Protein AF-A0A5K7ZV94-F1 (afdb_monomer)

Solvent-accessible surface area (backbone atoms only — not comparable to full-atom values): 3320 Å² total; per-residue (Å²): 108,71,67,59,51,43,43,74,71,68,42,50,73,69,52,50,52,51,50,43,14,51,41,39,71,78,36,48,68,60,46,46,50,49,36,46,72,74,66,42,53,69,73,57,34,53,49,50,52,54,52,20,58,52,47,62,76,76,113

Organism: NCBI:txid885957

Foldseek 3Di:
DVVVVVVVVVDDPVNVLQVLLVCCVVPVPVQLVVCVVVVNDNVVSVVSSVSSVVSVVVD

pLDDT: mean 93.52, std 10.19, range [49.5, 98.38]

Radius of gyration: 11.19 Å; Cα contacts (8 Å, |Δi|>4): 35; chains: 1; bounding box: 22×27×22 Å

Sequence (59 aa):
MWVSMLEAAGMDEAAMARWHAEFEHLAPAAHYDLLRQLGIPEREARQIQAWSRGMAKEA

Structure (mmCIF, N/CA/C/O backbone):
data_AF-A0A5K7ZV94-F1
#
_entry.id   AF-A0A5K7ZV94-F1
#
loop_
_atom_site.group_PDB
_atom_site.id
_atom_site.type_symbol
_atom_site.label_atom_id
_atom_site.label_alt_id
_atom_site.label_comp_id
_atom_site.label_asym_id
_atom_site.label_entity_id
_atom_site.label_seq_id
_atom_site.pdbx_PDB_ins_code
_atom_site.Cartn_x
_atom_site.Cartn_y
_atom_site.Cartn_z
_atom_site.occupancy
_atom_site.B_iso_or_equiv
_atom_site.auth_seq_id
_atom_site.auth_comp_id
_atom_site.auth_asym_id
_atom_site.auth_atom_id
_atom_site.pdbx_PDB_model_num
ATOM 1 N N . MET A 1 1 ? -12.483 -8.877 0.868 1.00 76.31 1 MET A N 1
ATOM 2 C CA . MET A 1 1 ? -11.793 -9.752 -0.106 1.00 76.31 1 MET A CA 1
ATOM 3 C C . MET A 1 1 ? -10.285 -9.537 -0.064 1.00 76.31 1 MET A C 1
ATOM 5 O O . MET A 1 1 ? -9.612 -10.462 0.346 1.00 76.31 1 MET A O 1
ATOM 9 N N . TRP A 1 2 ? -9.750 -8.350 -0.398 1.00 88.81 2 TRP A N 1
ATOM 10 C CA . TRP A 1 2 ? -8.291 -8.117 -0.402 1.00 88.81 2 TRP A CA 1
ATOM 11 C C . TRP A 1 2 ? -7.629 -8.264 0.978 1.00 88.81 2 TRP A C 1
ATOM 13 O O . TRP A 1 2 ? -6.690 -9.037 1.112 1.00 88.81 2 TRP A O 1
ATOM 23 N N . VAL A 1 3 ? -8.176 -7.619 2.018 1.00 90.56 3 VAL A N 1
ATOM 24 C CA . VAL A 1 3 ? -7.697 -7.775 3.409 1.00 90.56 3 VAL A CA 1
ATOM 25 C C . VAL A 1 3 ? -7.680 -9.248 3.818 1.00 90.56 3 VAL A C 1
ATOM 27 O O . VAL A 1 3 ? -6.648 -9.752 4.229 1.00 90.56 3 VAL A O 1
ATOM 30 N N . SER A 1 4 ? -8.767 -9.977 3.554 1.00 94.75 4 SER A N 1
ATOM 31 C CA . SER A 1 4 ? -8.859 -11.414 3.843 1.00 94.75 4 SER A CA 1
ATOM 32 C C . SER A 1 4 ? -7.821 -12.266 3.104 1.00 94.75 4 SER A C 1
ATOM 34 O O . SER A 1 4 ? -7.414 -13.305 3.612 1.00 94.75 4 SER A O 1
ATOM 36 N N . MET A 1 5 ? -7.374 -11.851 1.913 1.00 95.06 5 MET A N 1
ATOM 37 C CA . MET A 1 5 ? -6.277 -12.524 1.208 1.00 95.06 5 MET A CA 1
ATOM 38 C C . MET A 1 5 ? -4.928 -12.263 1.885 1.00 95.06 5 MET A C 1
ATOM 40 O O . MET A 1 5 ? -4.128 -13.186 2.000 1.00 95.06 5 MET A O 1
ATOM 44 N N . LEU A 1 6 ? -4.683 -11.036 2.351 1.00 94.62 6 LEU A N 1
ATOM 45 C CA . LEU A 1 6 ? -3.467 -10.689 3.093 1.00 94.62 6 LEU A CA 1
ATOM 46 C C . LEU A 1 6 ? -3.428 -11.389 4.462 1.00 94.62 6 LEU A C 1
ATOM 48 O O . LEU A 1 6 ? -2.393 -11.931 4.841 1.00 94.62 6 LEU A O 1
ATOM 52 N N . GLU A 1 7 ? -4.564 -11.466 5.159 1.00 96.88 7 GLU A N 1
ATOM 53 C CA . GLU A 1 7 ? -4.712 -12.233 6.405 1.00 96.88 7 GLU A CA 1
ATOM 54 C C . GLU A 1 7 ? -4.417 -13.718 6.172 1.00 96.88 7 GLU A C 1
ATOM 56 O O . GLU A 1 7 ? -3.631 -14.323 6.898 1.00 96.88 7 GLU A O 1
ATOM 61 N N . 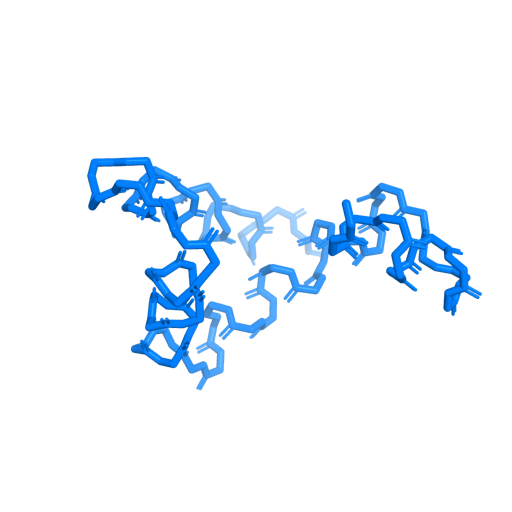ALA A 1 8 ? -4.988 -14.306 5.115 1.00 97.56 8 ALA A N 1
ATOM 62 C CA . ALA A 1 8 ? -4.724 -15.694 4.740 1.00 97.56 8 ALA A CA 1
ATOM 63 C C . ALA A 1 8 ? -3.258 -15.937 4.331 1.00 97.56 8 ALA A C 1
ATOM 65 O O . ALA A 1 8 ? -2.759 -17.051 4.483 1.00 97.56 8 ALA A O 1
ATOM 66 N N . ALA A 1 9 ? -2.558 -14.904 3.851 1.00 96.69 9 ALA A N 1
ATOM 67 C CA . ALA A 1 9 ? -1.118 -14.928 3.596 1.00 96.69 9 ALA A CA 1
ATOM 68 C C . ALA A 1 9 ? -0.267 -14.777 4.876 1.00 96.69 9 ALA A C 1
ATOM 70 O O . ALA A 1 9 ? 0.961 -14.795 4.799 1.00 96.69 9 ALA A O 1
ATOM 71 N N . GLY A 1 10 ? -0.897 -14.654 6.048 1.00 97.25 10 GLY A N 1
ATOM 72 C CA . GLY A 1 10 ? -0.234 -14.568 7.348 1.00 97.25 10 GLY A CA 1
ATOM 73 C C . GLY A 1 10 ? 0.128 -13.147 7.778 1.00 97.25 10 GLY A C 1
ATOM 74 O O . GLY A 1 10 ? 0.915 -12.984 8.709 1.00 97.25 10 GLY A O 1
ATOM 75 N N . MET A 1 11 ? -0.407 -12.119 7.114 1.00 97.44 11 MET A N 1
ATOM 76 C CA . MET A 1 11 ? -0.187 -10.735 7.526 1.00 97.44 11 MET A CA 1
ATOM 77 C C . MET A 1 11 ? -1.142 -10.361 8.659 1.00 97.44 11 MET A C 1
ATOM 79 O O . MET A 1 11 ? -2.356 -10.481 8.515 1.00 97.44 11 MET A O 1
ATOM 83 N N . ASP A 1 12 ? -0.586 -9.870 9.766 1.00 96.25 12 ASP A N 1
ATOM 84 C CA . ASP A 1 12 ? -1.342 -9.146 10.787 1.00 96.25 12 ASP A CA 1
ATOM 85 C C . ASP A 1 12 ? -1.521 -7.666 10.393 1.00 96.25 12 ASP A C 1
ATOM 87 O O . ASP A 1 12 ? -0.968 -7.192 9.395 1.00 96.25 12 ASP A O 1
ATOM 91 N N . GLU A 1 13 ? -2.297 -6.912 11.174 1.00 94.62 13 GLU A N 1
ATOM 92 C CA . GLU A 1 13 ? -2.564 -5.491 10.901 1.00 94.62 13 GLU A CA 1
ATOM 93 C C . GLU A 1 13 ? -1.272 -4.662 10.801 1.00 94.62 13 GLU A C 1
ATOM 95 O O . GLU A 1 13 ? -1.132 -3.813 9.917 1.00 94.62 13 GLU A O 1
ATOM 100 N N . ALA A 1 14 ? -0.289 -4.944 11.661 1.00 95.25 14 ALA A N 1
ATOM 101 C CA . ALA A 1 14 ? 0.994 -4.250 11.656 1.00 95.25 14 ALA A CA 1
ATOM 102 C C . ALA A 1 14 ? 1.810 -4.569 10.391 1.00 95.25 14 ALA A C 1
ATOM 104 O O . ALA A 1 14 ? 2.473 -3.691 9.836 1.00 95.25 14 ALA A O 1
ATOM 105 N N . ALA A 1 15 ? 1.763 -5.809 9.904 1.00 96.12 15 ALA A N 1
ATOM 106 C CA . ALA A 1 15 ? 2.385 -6.215 8.653 1.00 96.12 15 ALA A CA 1
ATOM 107 C C . ALA A 1 15 ? 1.702 -5.574 7.441 1.00 96.12 15 ALA A C 1
ATOM 109 O O . ALA A 1 15 ? 2.402 -5.135 6.530 1.00 96.12 15 ALA A O 1
ATOM 110 N N . MET A 1 16 ? 0.371 -5.459 7.431 1.00 96.19 16 MET A N 1
ATOM 111 C CA . MET A 1 16 ? -0.354 -4.744 6.369 1.00 96.19 16 MET A CA 1
ATOM 112 C C . MET A 1 16 ? -0.014 -3.256 6.353 1.00 96.19 16 MET A C 1
ATOM 114 O O . MET A 1 16 ? 0.206 -2.687 5.285 1.00 96.19 16 MET A O 1
ATOM 118 N N . ALA A 1 17 ? 0.102 -2.639 7.528 1.00 94.81 17 ALA A N 1
ATOM 119 C CA . ALA A 1 17 ? 0.535 -1.257 7.659 1.00 94.81 17 ALA A CA 1
ATOM 120 C C . ALA A 1 17 ? 1.951 -1.038 7.100 1.00 94.81 17 ALA A C 1
ATOM 122 O O . ALA A 1 17 ? 2.162 -0.140 6.282 1.00 94.81 17 ALA A O 1
A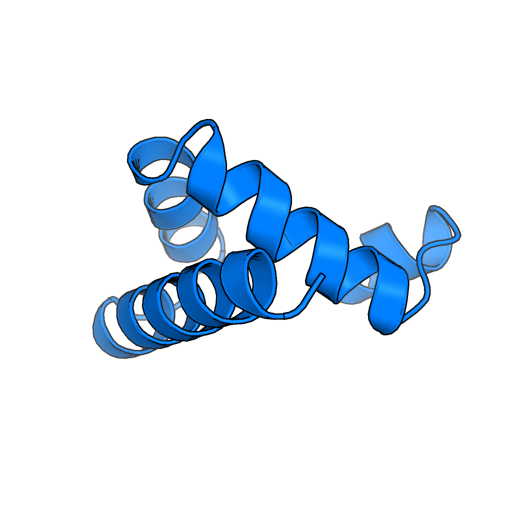TOM 123 N N . ARG A 1 18 ? 2.907 -1.910 7.453 1.00 96.06 18 ARG A N 1
ATOM 124 C CA . ARG A 1 18 ? 4.263 -1.885 6.875 1.00 96.06 18 ARG A CA 1
ATOM 125 C C . ARG A 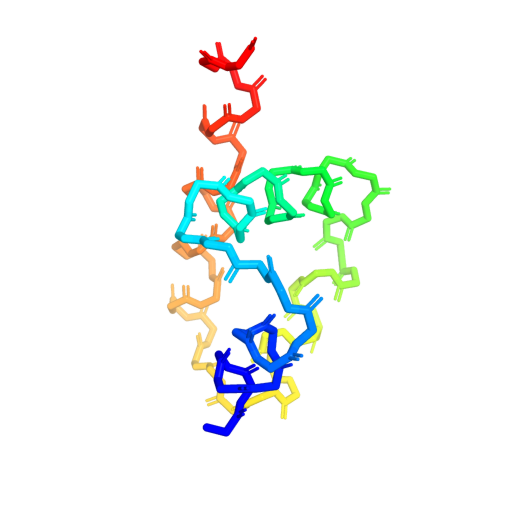1 18 ? 4.248 -2.093 5.362 1.00 96.06 18 ARG A C 1
ATOM 127 O O . ARG A 1 18 ? 4.944 -1.383 4.648 1.00 96.06 18 ARG A O 1
ATOM 134 N N . TRP A 1 19 ? 3.430 -3.019 4.860 1.00 95.81 19 TRP A N 1
ATOM 135 C CA . TRP A 1 19 ? 3.289 -3.251 3.422 1.00 95.81 19 TRP A CA 1
ATOM 136 C C . TRP A 1 19 ? 2.805 -2.002 2.680 1.00 95.81 19 TRP A C 1
ATOM 138 O O . TRP A 1 19 ? 3.376 -1.650 1.652 1.00 95.81 19 TRP A O 1
ATOM 148 N N . HIS A 1 20 ? 1.810 -1.295 3.218 1.00 97.06 20 HIS A N 1
ATOM 149 C CA . HIS A 1 20 ? 1.351 -0.028 2.651 1.00 97.06 20 HIS A CA 1
ATOM 150 C C . HIS A 1 20 ? 2.452 1.041 2.639 1.00 97.06 20 HIS A C 1
ATOM 152 O O . HIS A 1 20 ? 2.620 1.721 1.627 1.00 97.06 20 HIS A O 1
ATOM 158 N N . ALA A 1 21 ? 3.215 1.172 3.729 1.00 97.12 21 ALA A N 1
ATOM 159 C CA . ALA A 1 21 ? 4.328 2.116 3.821 1.00 97.12 21 ALA A CA 1
ATOM 160 C C . ALA A 1 21 ? 5.420 1.830 2.774 1.00 97.12 21 ALA A C 1
ATOM 162 O O . ALA A 1 21 ? 5.798 2.727 2.019 1.00 97.12 21 ALA A O 1
ATOM 163 N N . GLU A 1 22 ? 5.869 0.575 2.676 1.00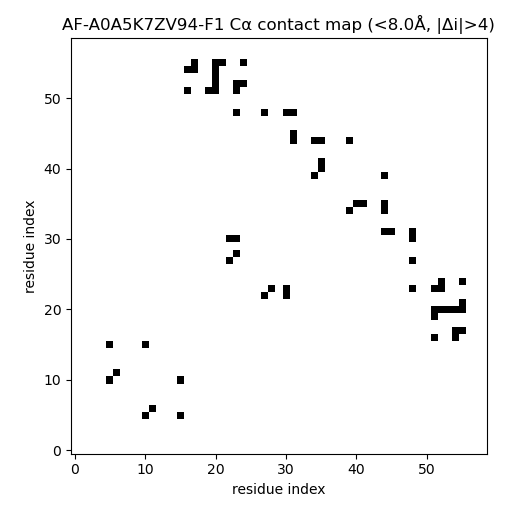 97.50 22 GLU A N 1
ATOM 164 C CA . GLU A 1 22 ? 6.893 0.152 1.714 1.00 97.50 22 GLU A CA 1
ATOM 165 C C . GLU A 1 22 ? 6.414 0.294 0.268 1.00 97.50 22 GLU A C 1
ATOM 167 O O . GLU A 1 22 ? 7.132 0.810 -0.589 1.00 97.50 22 GLU A O 1
ATOM 172 N N . PHE A 1 23 ? 5.177 -0.110 -0.026 1.00 97.25 23 PHE A N 1
ATOM 173 C CA . PHE A 1 23 ? 4.643 -0.017 -1.380 1.00 97.25 23 PHE A CA 1
ATOM 174 C C . PHE A 1 23 ? 4.474 1.442 -1.823 1.00 97.25 23 PHE A C 1
ATOM 176 O O . PHE A 1 23 ? 4.859 1.806 -2.935 1.00 97.25 23 PHE A O 1
ATOM 183 N N . GLU A 1 24 ? 3.964 2.303 -0.944 1.00 97.94 24 GLU A N 1
ATOM 184 C CA . GLU A 1 24 ? 3.866 3.736 -1.213 1.00 97.94 24 GLU A CA 1
ATOM 185 C C . GLU A 1 24 ? 5.243 4.387 -1.395 1.00 97.94 24 GLU A C 1
ATOM 187 O O . GLU A 1 24 ? 5.389 5.256 -2.254 1.00 97.94 24 GLU A O 1
ATOM 192 N N . HIS A 1 25 ? 6.252 3.976 -0.623 1.00 96.69 25 HIS A N 1
ATOM 193 C CA . HIS A 1 25 ? 7.615 4.486 -0.760 1.00 96.69 25 HIS A CA 1
ATOM 194 C C . HIS A 1 25 ? 8.253 4.075 -2.095 1.00 96.69 25 HIS A C 1
ATOM 196 O O . HIS A 1 25 ? 8.808 4.916 -2.803 1.00 96.69 25 HIS A O 1
ATOM 202 N N . LEU A 1 26 ? 8.151 2.792 -2.452 1.00 97.69 26 LEU A N 1
ATOM 203 C CA . LEU A 1 26 ? 8.808 2.221 -3.629 1.00 97.69 26 LEU 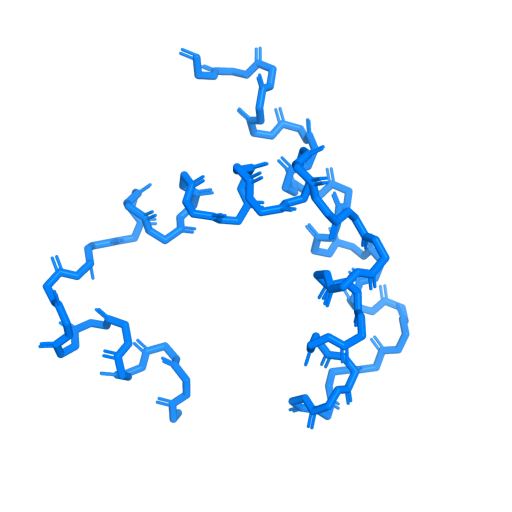A CA 1
ATOM 204 C C . LEU A 1 26 ? 8.085 2.551 -4.941 1.00 97.69 26 LEU A C 1
ATOM 206 O O . LEU A 1 26 ? 8.733 2.712 -5.976 1.00 97.69 26 LEU A O 1
ATOM 210 N N . ALA A 1 27 ? 6.753 2.626 -4.929 1.00 97.81 27 ALA A N 1
ATOM 211 C CA . ALA A 1 27 ? 5.952 2.782 -6.140 1.00 97.81 27 ALA A CA 1
ATOM 212 C C . ALA A 1 27 ? 4.621 3.522 -5.880 1.00 97.81 27 ALA A C 1
ATOM 214 O O . ALA A 1 27 ? 3.543 2.943 -6.053 1.00 97.81 27 ALA A O 1
ATOM 215 N N . PRO A 1 28 ? 4.650 4.828 -5.549 1.00 97.50 28 PRO A N 1
ATOM 216 C CA . PRO A 1 28 ? 3.453 5.582 -5.160 1.00 97.50 28 PRO A CA 1
ATOM 217 C C . PRO A 1 28 ? 2.385 5.642 -6.263 1.00 97.50 28 PRO A C 1
ATOM 219 O O . PRO A 1 28 ? 1.188 5.637 -5.979 1.00 97.50 28 PRO A O 1
ATOM 222 N N . ALA A 1 29 ? 2.788 5.679 -7.537 1.00 98.12 29 ALA A N 1
ATOM 223 C CA . ALA A 1 29 ? 1.841 5.662 -8.653 1.00 98.12 29 ALA A CA 1
ATOM 224 C C . ALA A 1 29 ? 1.113 4.309 -8.757 1.00 98.12 29 ALA A C 1
ATOM 226 O O . ALA A 1 29 ? -0.113 4.274 -8.817 1.00 98.12 29 ALA A O 1
ATOM 227 N N . ALA A 1 30 ? 1.855 3.199 -8.681 1.00 98.31 30 ALA A N 1
ATOM 228 C CA . ALA A 1 30 ? 1.282 1.855 -8.745 1.00 98.31 30 ALA A CA 1
ATOM 229 C C . ALA A 1 30 ? 0.410 1.538 -7.521 1.00 98.31 30 ALA A C 1
ATOM 231 O O . ALA A 1 30 ? -0.630 0.896 -7.658 1.00 98.31 30 ALA A O 1
ATOM 232 N N . HIS A 1 31 ? 0.796 2.020 -6.337 1.00 98.19 31 HIS A N 1
ATOM 233 C CA . HIS A 1 31 ? -0.020 1.895 -5.135 1.00 98.19 31 HIS A CA 1
ATOM 234 C C . HIS A 1 31 ? -1.366 2.619 -5.301 1.00 98.19 31 HIS A C 1
ATOM 236 O O . HIS A 1 31 ? -2.413 2.023 -5.056 1.00 98.19 31 HIS A O 1
ATOM 242 N N . TYR A 1 32 ? -1.366 3.862 -5.800 1.00 98.38 32 TYR A N 1
ATOM 243 C CA . TYR A 1 32 ? -2.603 4.577 -6.128 1.00 98.38 32 TYR A CA 1
ATOM 244 C C . TYR A 1 32 ? -3.457 3.819 -7.151 1.00 98.38 32 TYR A C 1
ATOM 246 O O . TYR A 1 32 ? -4.651 3.621 -6.924 1.00 98.38 32 TYR A O 1
ATOM 254 N N . ASP A 1 33 ? -2.858 3.357 -8.249 1.00 98.38 33 ASP A N 1
ATOM 255 C CA . ASP A 1 33 ? -3.578 2.646 -9.306 1.00 98.38 33 ASP A CA 1
ATOM 256 C C . ASP A 1 33 ? -4.202 1.340 -8.802 1.00 98.38 33 ASP A C 1
ATOM 258 O O . ASP A 1 33 ? -5.336 1.028 -9.171 1.00 98.38 33 ASP A O 1
ATOM 262 N N . LEU A 1 34 ? -3.523 0.608 -7.911 1.00 97.00 34 LEU A N 1
ATOM 263 C CA . LEU A 1 34 ? -4.092 -0.570 -7.258 1.00 97.00 34 LEU A CA 1
ATOM 264 C C . LEU A 1 34 ? -5.330 -0.201 -6.433 1.00 97.00 34 LEU A C 1
ATOM 266 O O . LEU A 1 34 ? -6.370 -0.840 -6.578 1.00 97.00 34 LEU A O 1
ATOM 27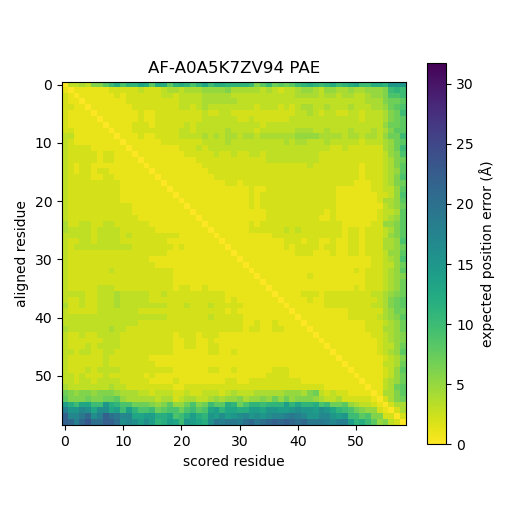0 N N . LEU A 1 35 ? -5.258 0.847 -5.605 1.00 97.44 35 LEU A N 1
ATOM 271 C CA . LEU A 1 35 ? -6.406 1.300 -4.809 1.00 97.44 35 LEU A CA 1
ATOM 272 C C . LEU A 1 35 ? -7.596 1.650 -5.717 1.00 97.44 35 LEU A C 1
ATOM 274 O O . LEU A 1 35 ? -8.734 1.272 -5.436 1.00 97.44 35 LEU A O 1
ATOM 278 N N . ARG A 1 36 ? -7.336 2.303 -6.856 1.00 97.75 36 ARG A N 1
ATOM 279 C CA . ARG A 1 36 ? -8.372 2.624 -7.847 1.00 97.75 36 ARG A CA 1
ATOM 280 C C . ARG A 1 36 ? -8.969 1.372 -8.494 1.00 97.75 36 ARG A C 1
ATOM 282 O O . ARG A 1 36 ? -10.187 1.318 -8.655 1.00 97.75 36 ARG A O 1
ATOM 289 N N . GLN A 1 37 ? -8.156 0.364 -8.813 1.00 96.75 37 GLN A N 1
ATOM 290 C CA . GLN A 1 37 ? -8.614 -0.925 -9.356 1.00 96.75 37 GLN A CA 1
ATOM 291 C C . GLN A 1 37 ? -9.464 -1.717 -8.356 1.00 96.75 37 GLN A C 1
ATOM 293 O O . GLN A 1 37 ? -10.408 -2.393 -8.756 1.00 96.75 37 GLN A O 1
ATOM 298 N N . LEU A 1 38 ? -9.194 -1.576 -7.055 1.00 95.62 38 LEU A N 1
ATOM 299 C CA . LEU A 1 38 ? -10.022 -2.140 -5.984 1.00 95.62 38 LEU A CA 1
ATOM 300 C C . LEU A 1 38 ? -11.359 -1.396 -5.794 1.00 95.62 38 LEU A C 1
ATOM 302 O O . LEU A 1 38 ? -12.142 -1.754 -4.916 1.00 95.62 38 LEU A O 1
ATOM 306 N N . GLY A 1 39 ? -11.639 -0.372 -6.608 1.00 96.50 39 GLY A N 1
ATOM 307 C CA . GLY A 1 39 ? -12.871 0.412 -6.556 1.00 96.50 39 GLY A CA 1
ATOM 308 C C . GLY A 1 39 ? -12.856 1.534 -5.518 1.00 96.50 39 GLY A C 1
ATOM 309 O O . GLY A 1 39 ? -13.883 2.182 -5.321 1.00 96.50 39 GLY A O 1
ATOM 310 N N . ILE A 1 40 ? -11.711 1.805 -4.880 1.00 97.06 40 ILE A N 1
ATOM 311 C CA . ILE A 1 40 ? -11.597 2.847 -3.856 1.00 97.06 40 ILE A CA 1
ATOM 312 C C . ILE A 1 40 ? -11.683 4.224 -4.531 1.00 97.06 40 ILE A C 1
ATOM 314 O O . ILE A 1 40 ? -10.916 4.492 -5.469 1.00 97.06 40 ILE A O 1
ATOM 318 N N . PRO A 1 41 ? -12.598 5.116 -4.103 1.00 98.12 41 PRO A N 1
ATOM 319 C CA . PRO A 1 41 ? -12.725 6.456 -4.666 1.00 98.12 41 PRO A CA 1
ATOM 320 C C . PRO A 1 41 ? -11.425 7.254 -4.551 1.00 98.12 41 PRO A C 1
ATOM 322 O O . PRO A 1 41 ? -10.686 7.116 -3.581 1.00 98.12 41 PRO A O 1
ATOM 325 N N . GLU A 1 42 ? -11.170 8.158 -5.500 1.00 98.06 42 GLU A N 1
ATOM 326 C CA . GLU A 1 42 ? -9.939 8.964 -5.530 1.00 98.06 42 GLU A CA 1
ATOM 327 C C . GLU A 1 42 ? -9.651 9.672 -4.200 1.00 98.06 42 GLU A C 1
ATOM 329 O O . GLU A 1 42 ? -8.524 9.623 -3.707 1.00 98.06 42 GLU A O 1
ATOM 334 N N . ARG A 1 43 ? -10.673 10.281 -3.587 1.00 98.19 43 ARG A N 1
ATOM 335 C CA . ARG A 1 43 ? -10.532 10.959 -2.292 1.00 98.19 43 ARG A CA 1
ATOM 336 C C . ARG A 1 43 ? -9.961 10.024 -1.226 1.00 98.19 43 ARG A C 1
ATOM 338 O O . ARG A 1 43 ? -9.055 10.415 -0.499 1.00 98.19 43 ARG A O 1
ATOM 345 N N . GLU A 1 44 ? -10.491 8.812 -1.138 1.00 98.12 44 GLU A N 1
ATOM 346 C CA . GLU A 1 44 ? -10.076 7.820 -0.149 1.00 98.12 44 GLU A CA 1
ATOM 347 C C . GLU A 1 44 ? -8.711 7.216 -0.504 1.00 98.12 44 GLU A C 1
ATOM 349 O O . GLU A 1 44 ? -7.842 7.120 0.357 1.00 98.12 44 GLU A O 1
ATOM 354 N N . ALA A 1 45 ? -8.444 6.942 -1.784 1.00 98.06 45 ALA A N 1
ATOM 355 C CA . ALA A 1 45 ? -7.133 6.479 -2.234 1.00 98.06 45 ALA A CA 1
ATOM 356 C C . ALA A 1 45 ? -6.020 7.481 -1.871 1.00 98.06 45 ALA A C 1
ATOM 358 O O . ALA A 1 45 ? -4.969 7.096 -1.363 1.00 98.06 45 ALA A O 1
ATOM 359 N N . ARG A 1 46 ? -6.263 8.789 -2.041 1.00 98.00 46 ARG A N 1
ATOM 360 C CA . ARG A 1 46 ? -5.322 9.843 -1.624 1.00 98.00 46 ARG A CA 1
ATOM 361 C C . ARG A 1 46 ? -5.122 9.893 -0.109 1.00 98.00 46 ARG A C 1
ATOM 363 O O . ARG A 1 46 ? -4.005 10.167 0.334 1.00 98.00 46 ARG A O 1
ATOM 370 N N . GLN A 1 47 ? -6.167 9.623 0.675 1.00 98.31 47 GLN A N 1
ATOM 371 C CA . GLN A 1 47 ? -6.065 9.526 2.134 1.00 98.31 47 GLN A CA 1
ATOM 372 C C . GLN A 1 47 ? -5.194 8.335 2.549 1.00 98.31 47 GLN A C 1
ATOM 374 O O . GLN A 1 47 ? -4.299 8.507 3.374 1.00 98.31 47 GLN A O 1
ATOM 379 N N . ILE A 1 48 ? -5.377 7.174 1.916 1.00 97.38 48 ILE A N 1
ATOM 380 C CA . ILE A 1 48 ? -4.559 5.978 2.158 1.00 97.38 48 ILE A CA 1
ATOM 381 C C . ILE A 1 48 ? -3.093 6.239 1.795 1.00 97.38 48 ILE A C 1
ATOM 383 O O . ILE A 1 48 ? -2.212 5.921 2.589 1.00 97.38 48 ILE A O 1
ATOM 387 N N . GLN A 1 49 ? -2.802 6.883 0.658 1.00 97.38 49 GLN A N 1
ATOM 388 C CA . GLN A 1 49 ? -1.422 7.249 0.310 1.00 97.38 49 GLN A CA 1
ATOM 389 C C . GLN A 1 49 ? -0.791 8.205 1.331 1.00 97.38 49 GLN A C 1
ATOM 391 O O . GLN A 1 49 ? 0.376 8.063 1.685 1.00 97.38 49 GLN A O 1
ATOM 396 N N . ALA A 1 50 ? -1.547 9.197 1.812 1.00 97.75 50 ALA A N 1
ATOM 397 C CA . ALA A 1 50 ? -1.050 10.139 2.810 1.00 97.75 50 ALA A CA 1
ATOM 398 C C . ALA A 1 50 ? -0.736 9.446 4.143 1.00 97.75 50 ALA A C 1
ATOM 400 O O . ALA A 1 50 ? 0.329 9.685 4.709 1.00 97.75 50 ALA A O 1
ATOM 401 N N . TRP A 1 51 ? -1.626 8.562 4.597 1.00 97.75 51 TRP A N 1
ATOM 402 C CA . TRP A 1 51 ? -1.405 7.723 5.772 1.00 97.75 51 TRP A CA 1
ATOM 403 C C . TRP A 1 51 ? -0.181 6.811 5.595 1.00 97.75 51 TRP A C 1
ATOM 405 O O . TRP A 1 51 ? 0.713 6.825 6.437 1.00 97.75 51 TRP A O 1
ATOM 415 N N . SER A 1 52 ? -0.073 6.126 4.453 1.00 96.81 52 SER A N 1
ATOM 416 C CA . SER A 1 52 ? 1.040 5.216 4.133 1.00 96.81 52 SER A CA 1
ATOM 417 C C . SER A 1 52 ? 2.398 5.933 4.160 1.00 96.81 52 SER A C 1
ATOM 419 O O . SER A 1 52 ? 3.357 5.438 4.746 1.00 96.81 52 SER A O 1
ATOM 421 N N . ARG A 1 53 ? 2.475 7.155 3.605 1.00 95.25 53 ARG A N 1
ATOM 422 C CA . ARG A 1 53 ? 3.682 8.003 3.685 1.00 95.25 53 ARG A CA 1
ATOM 423 C C . ARG A 1 53 ? 4.010 8.460 5.106 1.00 95.25 53 ARG A C 1
ATOM 425 O O . ARG A 1 53 ? 5.177 8.699 5.401 1.00 95.25 53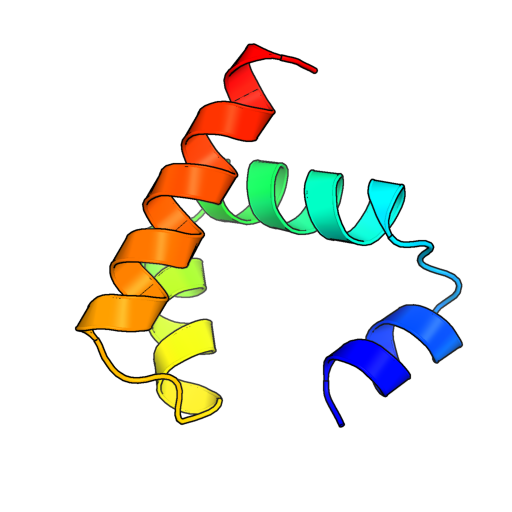 ARG A O 1
ATOM 432 N N . GLY A 1 54 ? 2.997 8.654 5.951 1.00 91.12 54 GLY A N 1
ATOM 433 C CA . GLY A 1 54 ? 3.180 8.994 7.363 1.00 91.12 54 GLY A CA 1
ATOM 434 C C . GLY A 1 54 ? 3.809 7.841 8.141 1.00 91.12 54 GLY A C 1
ATOM 435 O O . GLY A 1 54 ? 4.739 8.062 8.908 1.00 91.12 54 GLY A O 1
ATOM 436 N N . MET A 1 55 ? 3.384 6.611 7.851 1.00 85.62 55 MET A N 1
ATOM 437 C CA . MET A 1 55 ? 3.887 5.405 8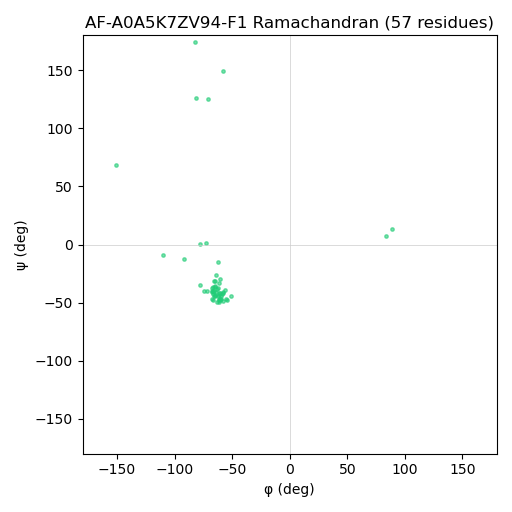.512 1.00 85.62 55 MET A CA 1
ATOM 438 C C . MET A 1 55 ? 5.366 5.127 8.237 1.00 85.62 55 MET A C 1
ATOM 440 O O . MET A 1 55 ? 6.088 4.739 9.149 1.00 85.62 55 MET A O 1
ATOM 444 N N . ALA A 1 56 ? 5.851 5.403 7.022 1.00 68.31 56 ALA A N 1
ATOM 445 C CA . ALA A 1 56 ? 7.274 5.274 6.690 1.00 68.31 56 ALA A CA 1
ATOM 446 C C . ALA A 1 56 ? 8.189 6.215 7.503 1.00 68.31 56 ALA A C 1
ATOM 448 O O . ALA A 1 56 ? 9.402 6.042 7.499 1.00 68.31 56 ALA A O 1
ATOM 449 N N . LYS A 1 57 ? 7.635 7.239 8.168 1.00 61.34 57 LYS A N 1
ATOM 450 C CA . LYS A 1 57 ? 8.399 8.152 9.033 1.00 61.34 57 LYS A CA 1
ATOM 451 C C . LYS A 1 57 ? 8.437 7.719 10.501 1.00 61.34 57 LYS A C 1
ATOM 453 O O . LYS A 1 57 ? 9.194 8.313 11.262 1.00 61.34 57 LYS A O 1
ATOM 458 N N . GLU A 1 58 ? 7.609 6.754 10.895 1.00 55.34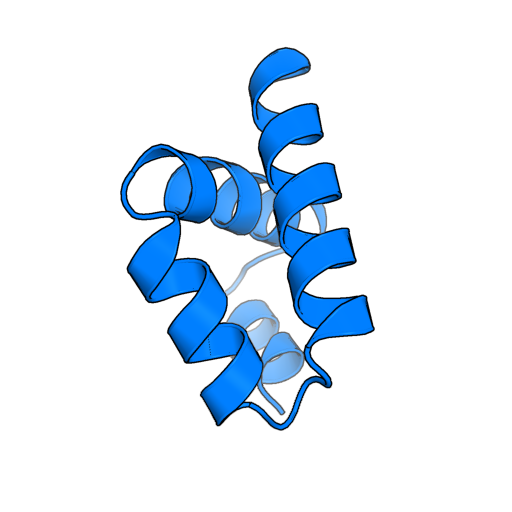 58 GLU A N 1
ATOM 459 C CA . GLU A 1 58 ? 7.459 6.288 12.283 1.00 55.34 58 GLU A CA 1
ATOM 460 C C . GLU A 1 58 ? 8.020 4.871 12.511 1.00 55.34 58 GLU A C 1
ATOM 462 O O . GLU A 1 58 ? 8.116 4.441 13.660 1.00 55.34 58 GLU A O 1
ATOM 467 N N . ALA A 1 59 ? 8.386 4.165 11.435 1.00 49.50 59 ALA A N 1
ATOM 468 C CA . ALA A 1 59 ? 9.047 2.857 11.445 1.00 49.50 59 ALA A CA 1
ATOM 469 C C . ALA A 1 59 ? 10.578 2.990 11.488 1.00 49.50 59 ALA A C 1
ATOM 471 O O . ALA A 1 59 ? 11.208 2.127 12.142 1.00 49.50 59 ALA A O 1
#

Nearest PDB structures (foldseek):
  7bca-assembly1_B  TM=5.487E-01  e=8.225E+00  Escherichia coli K-12

Mean predicted aligned error: 2.97 Å

Secondary structure (DSSP, 8-state):
-HHHHHHHTT--HHHHHHHHHHHHHH-HHHHHHHHHHTT--HHHHHHHHHHHHHHTTT-